Protein AF-A0A955VTI1-F1 (afdb_monomer_lite)

Radius of gyration: 18.36 Å; chains: 1; bounding box: 42×37×43 Å

Foldseek 3Di:
DWDADPPPRDIDDPVDDADQVFDFDQDPPPRDTDTDHDPDPDPDPPDDDDDPDDDDDDDDDDDD

pLDDT: mean 71.85, std 15.98, range [41.09, 91.75]

Structure (mmCIF, N/CA/C/O backbone):
data_AF-A0A955VTI1-F1
#
_entry.id   AF-A0A955VTI1-F1
#
loop_
_atom_site.group_PDB
_atom_site.id
_atom_site.type_symbol
_atom_site.label_atom_id
_atom_site.label_alt_id
_atom_site.label_comp_id
_atom_site.label_asym_id
_atom_site.label_entity_id
_atom_site.label_seq_id
_atom_site.pdbx_PDB_ins_code
_atom_site.Cartn_x
_atom_site.Cartn_y
_atom_site.Cartn_z
_atom_site.occupancy
_atom_site.B_iso_or_equiv
_atom_site.auth_seq_id
_atom_site.auth_comp_id
_atom_site.auth_asym_id
_atom_site.auth_atom_id
_atom_site.pdbx_PDB_model_num
ATOM 1 N N . MET A 1 1 ? -12.845 0.655 2.568 1.00 73.81 1 MET A N 1
ATOM 2 C CA . MET A 1 1 ? -12.570 2.038 2.109 1.00 73.81 1 MET A CA 1
ATOM 3 C C . MET A 1 1 ? -11.722 1.899 0.866 1.00 73.81 1 MET A C 1
ATOM 5 O O . MET A 1 1 ? -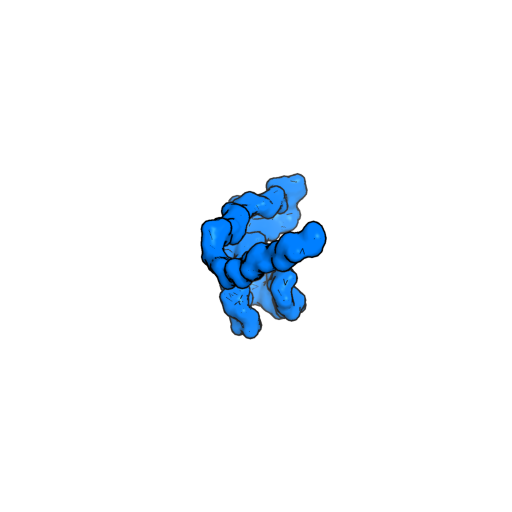10.647 1.315 0.952 1.00 73.81 1 MET A O 1
ATOM 9 N N . THR A 1 2 ? -12.194 2.407 -0.266 1.00 81.69 2 THR A N 1
ATOM 10 C CA . THR A 1 2 ? -11.462 2.298 -1.532 1.00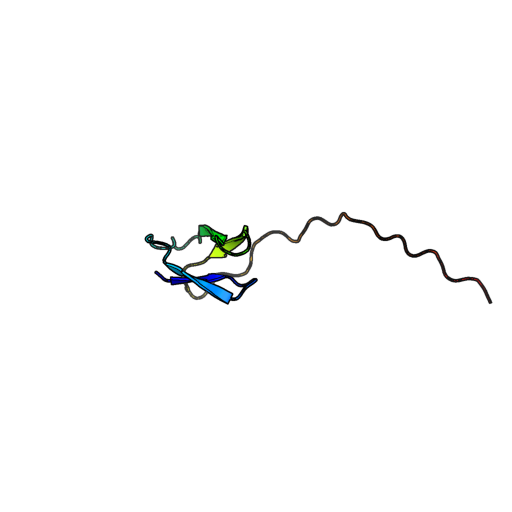 81.69 2 THR A CA 1
ATOM 11 C C . THR A 1 2 ? -10.545 3.498 -1.702 1.00 81.6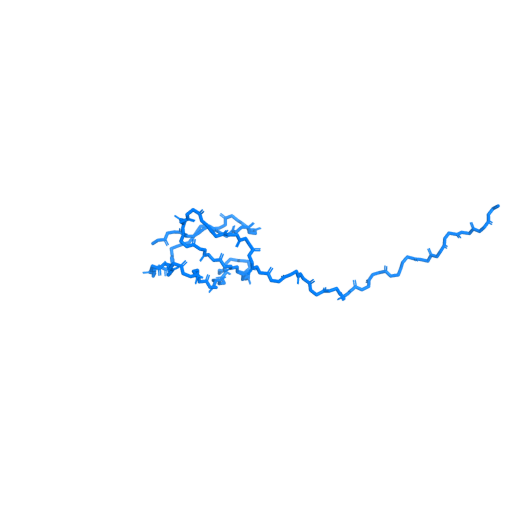9 2 THR A C 1
ATOM 13 O O . THR A 1 2 ? -10.966 4.636 -1.502 1.00 81.69 2 THR A O 1
ATOM 16 N N . VAL A 1 3 ? -9.296 3.246 -2.081 1.00 83.25 3 VAL A N 1
ATOM 17 C CA . VAL A 1 3 ? -8.324 4.279 -2.439 1.00 83.25 3 VAL A CA 1
ATOM 18 C C . VAL A 1 3 ? -7.980 4.127 -3.916 1.00 83.25 3 VAL A C 1
ATOM 20 O O . VAL A 1 3 ? -7.853 3.012 -4.421 1.00 83.25 3 VAL A O 1
ATOM 23 N N . ILE A 1 4 ? -7.838 5.258 -4.604 1.00 87.50 4 ILE A N 1
ATOM 24 C CA . ILE A 1 4 ? -7.408 5.323 -6.001 1.00 87.50 4 ILE A CA 1
ATOM 25 C C . ILE A 1 4 ? -5.960 5.810 -6.023 1.00 87.50 4 ILE A C 1
ATOM 27 O O . ILE A 1 4 ? -5.622 6.801 -5.376 1.00 87.50 4 ILE A O 1
ATOM 31 N N . CYS A 1 5 ? -5.091 5.100 -6.740 1.00 86.94 5 CYS A N 1
ATOM 32 C CA . CYS A 1 5 ? -3.707 5.517 -6.917 1.00 86.94 5 CYS A CA 1
ATOM 33 C C . CYS A 1 5 ? -3.622 6.693 -7.904 1.00 86.94 5 CYS A C 1
ATOM 35 O O . CYS A 1 5 ? -4.020 6.520 -9.052 1.00 86.94 5 CYS A O 1
ATOM 37 N N . PRO A 1 6 ? -3.005 7.833 -7.541 1.00 84.81 6 PRO A N 1
ATOM 38 C CA . PRO A 1 6 ? -2.898 8.997 -8.429 1.00 84.81 6 PRO A CA 1
ATOM 39 C C . PRO A 1 6 ? -1.911 8.809 -9.592 1.00 84.81 6 PRO A C 1
ATOM 41 O O . PRO A 1 6 ? -1.793 9.679 -10.446 1.00 84.81 6 PRO A O 1
ATOM 44 N N . LYS A 1 7 ? -1.147 7.707 -9.603 1.00 87.31 7 LYS A N 1
ATOM 45 C CA . LYS A 1 7 ? -0.124 7.446 -10.625 1.00 87.31 7 LYS A CA 1
ATOM 46 C C . LYS A 1 7 ? -0.602 6.532 -11.753 1.00 87.31 7 LYS A C 1
ATOM 48 O O . LYS A 1 7 ? -0.096 6.628 -12.863 1.00 87.31 7 LYS A O 1
ATOM 53 N N . CYS A 1 8 ? -1.478 5.581 -11.448 1.00 90.06 8 CYS A N 1
ATOM 54 C CA . CYS A 1 8 ? -1.912 4.559 -12.406 1.00 90.06 8 CYS A CA 1
ATOM 55 C C . CYS A 1 8 ? -3.417 4.295 -12.371 1.00 90.06 8 CYS A C 1
ATOM 57 O O . CYS A 1 8 ? -3.865 3.306 -12.945 1.00 90.06 8 CYS A O 1
ATOM 59 N N . ASP A 1 9 ? -4.161 5.105 -11.615 1.00 90.19 9 ASP A N 1
ATOM 60 C CA . ASP A 1 9 ? -5.621 5.054 -11.498 1.00 90.19 9 ASP A CA 1
ATOM 61 C C . ASP A 1 9 ? -6.170 3.711 -10.991 1.00 90.19 9 ASP A C 1
ATOM 63 O O . ASP A 1 9 ? -7.364 3.417 -11.056 1.00 90.19 9 ASP A O 1
ATOM 67 N N . ALA A 1 10 ? -5.295 2.889 -10.410 1.00 88.50 10 ALA A N 1
ATOM 68 C CA . ALA A 1 10 ? -5.680 1.634 -9.799 1.00 88.50 10 ALA A CA 1
ATOM 69 C C . ALA A 1 10 ? -6.488 1.888 -8.524 1.00 88.50 10 ALA A C 1
ATOM 71 O O . ALA A 1 10 ? -6.001 2.519 -7.583 1.00 88.50 10 ALA A O 1
ATOM 72 N N . SER A 1 11 ? -7.691 1.329 -8.477 1.00 88.25 11 SER A N 1
ATOM 73 C CA . SER A 1 11 ? -8.556 1.299 -7.299 1.00 88.25 11 SER A CA 1
ATOM 74 C C . SER A 1 11 ? -8.324 0.011 -6.504 1.00 88.25 11 SER A C 1
ATOM 76 O O . SER A 1 11 ? -8.279 -1.082 -7.069 1.00 88.25 11 SER A O 1
ATOM 78 N N . TYR A 1 12 ? -8.151 0.131 -5.187 1.00 85.50 12 TYR A N 1
ATOM 79 C CA . TYR A 1 12 ? -8.009 -1.010 -4.280 1.00 85.50 12 TYR A CA 1
ATOM 80 C C . TYR A 1 12 ? -8.616 -0.704 -2.907 1.00 85.50 12 TYR A C 1
ATOM 82 O O . TYR A 1 12 ? -8.607 0.441 -2.450 1.00 85.50 12 TYR A O 1
ATOM 90 N N . ASP A 1 13 ? -9.169 -1.729 -2.256 1.00 85.81 13 ASP A N 1
ATOM 91 C CA . ASP A 1 13 ? -9.668 -1.610 -0.886 1.00 85.81 13 ASP A CA 1
ATOM 92 C C . ASP A 1 13 ? -8.512 -1.792 0.099 1.00 85.81 13 ASP A C 1
ATOM 94 O O . ASP A 1 13 ? -7.698 -2.706 -0.037 1.00 85.81 13 ASP A O 1
ATOM 98 N N . VAL A 1 14 ? -8.410 -0.885 1.069 1.00 79.62 14 VAL A N 1
ATOM 99 C CA . VAL A 1 14 ? -7.324 -0.898 2.058 1.00 79.62 14 VAL A CA 1
ATOM 100 C C . VAL A 1 14 ? -7.707 -1.571 3.374 1.00 79.62 14 VAL A C 1
ATOM 102 O O . VAL A 1 14 ? -6.875 -1.603 4.274 1.00 79.62 14 VAL A O 1
ATOM 105 N N . GLY A 1 15 ? -8.931 -2.101 3.519 1.00 77.62 15 GLY A N 1
ATOM 106 C CA . GLY A 1 15 ? -9.448 -2.809 4.705 1.00 77.62 15 GLY A CA 1
ATOM 107 C C . GLY A 1 15 ? -9.535 -1.981 5.997 1.00 77.62 15 GLY A C 1
ATOM 108 O O . GLY A 1 15 ? -10.348 -2.262 6.873 1.00 77.62 15 GLY A O 1
ATOM 109 N N . ALA A 1 16 ? -8.735 -0.924 6.105 1.00 72.81 16 ALA A N 1
ATOM 110 C CA . ALA A 1 16 ? -8.591 -0.046 7.244 1.00 72.81 16 ALA A CA 1
ATOM 111 C C . ALA A 1 16 ? -9.142 1.347 6.932 1.00 72.81 16 ALA A C 1
ATOM 113 O O . ALA A 1 16 ? -9.144 1.829 5.795 1.00 72.81 16 ALA A O 1
ATOM 114 N N . ARG A 1 17 ? -9.603 2.025 7.982 1.00 79.00 17 ARG A N 1
ATOM 115 C CA . ARG A 1 17 ? -9.998 3.428 7.905 1.00 79.00 17 ARG A CA 1
ATOM 116 C C . ARG A 1 17 ? -8.743 4.295 7.828 1.00 79.00 17 ARG A C 1
ATOM 118 O O . ARG A 1 17 ? -7.864 4.176 8.676 1.00 79.00 17 ARG A O 1
ATOM 125 N N . ILE A 1 18 ? -8.685 5.191 6.845 1.00 78.12 18 ILE A N 1
ATOM 126 C CA . ILE A 1 18 ? -7.624 6.198 6.766 1.00 78.12 18 ILE A CA 1
ATOM 127 C C . ILE A 1 18 ? -7.781 7.164 7.959 1.00 78.12 18 ILE A C 1
ATOM 129 O O . ILE A 1 18 ? -8.859 7.750 8.108 1.00 78.12 18 ILE A O 1
ATOM 133 N N . PRO A 1 19 ? -6.764 7.329 8.826 1.00 75.31 19 PRO A N 1
ATOM 134 C CA . PRO A 1 19 ? -6.805 8.288 9.921 1.00 75.31 19 PRO A CA 1
ATOM 135 C C . PRO A 1 19 ? -6.892 9.731 9.389 1.00 75.31 19 PRO A C 1
ATOM 137 O O . PRO A 1 19 ? -6.444 10.015 8.276 1.00 75.31 19 PRO A O 1
ATOM 140 N N . PRO A 1 20 ? -7.431 10.675 10.179 1.00 69.25 20 PRO A N 1
ATOM 141 C CA . PRO A 1 20 ? -7.586 12.072 9.762 1.00 69.25 20 PRO A CA 1
ATOM 142 C C . PRO A 1 20 ? -6.253 12.788 9.488 1.00 69.25 20 PRO A C 1
ATOM 144 O O . PRO A 1 20 ? -6.233 13.737 8.715 1.00 69.25 20 PRO A O 1
ATOM 147 N N . GLY A 1 21 ? -5.138 12.311 10.054 1.00 74.12 21 GLY A N 1
ATOM 148 C CA . GLY A 1 21 ? -3.785 12.788 9.724 1.00 74.12 21 GLY A CA 1
ATOM 149 C C . GLY A 1 21 ? -3.230 12.264 8.391 1.00 74.12 21 GLY A C 1
ATOM 150 O O . GLY A 1 21 ? -2.100 12.579 8.032 1.00 74.12 21 GLY A O 1
ATOM 151 N N . GLY A 1 22 ? -4.010 11.461 7.663 1.00 76.62 22 GLY A N 1
ATOM 152 C CA . GLY A 1 22 ? -3.569 10.747 6.472 1.00 76.62 22 GLY A CA 1
ATOM 153 C C . GLY A 1 22 ? -2.716 9.519 6.790 1.00 76.62 22 GLY A C 1
ATOM 154 O O . GLY A 1 22 ? -2.182 9.354 7.884 1.00 76.62 22 GLY A O 1
ATOM 155 N N . LEU A 1 23 ? -2.616 8.619 5.816 1.00 82.25 23 LEU A N 1
ATOM 156 C CA . LEU A 1 23 ? -1.803 7.409 5.888 1.00 82.25 23 LEU A CA 1
ATOM 157 C C . LEU A 1 23 ? -0.919 7.322 4.650 1.00 82.25 23 LEU A C 1
ATOM 159 O O . LEU A 1 23 ? -1.383 7.544 3.532 1.00 82.25 23 LEU A O 1
ATOM 163 N N . GLN A 1 24 ? 0.347 6.966 4.848 1.00 86.44 24 GLN A N 1
ATOM 164 C CA . GLN A 1 24 ? 1.230 6.627 3.743 1.00 86.44 24 GLN A CA 1
ATOM 165 C C . GLN A 1 24 ? 0.875 5.230 3.226 1.00 86.44 24 GLN A C 1
ATOM 167 O O . GLN A 1 24 ? 0.955 4.248 3.961 1.00 86.44 24 GLN A O 1
ATOM 172 N N . ILE A 1 25 ? 0.484 5.143 1.957 1.00 85.19 25 ILE A N 1
ATOM 173 C CA . ILE A 1 25 ? 0.076 3.896 1.312 1.00 85.19 25 ILE A CA 1
ATOM 174 C C . ILE A 1 25 ? 0.976 3.632 0.117 1.00 85.19 25 ILE A C 1
ATOM 176 O O . ILE A 1 25 ? 1.270 4.534 -0.667 1.00 85.19 25 ILE A O 1
ATOM 180 N N . LYS A 1 26 ? 1.377 2.373 -0.048 1.00 88.31 26 LYS A N 1
ATOM 181 C CA . LYS A 1 26 ? 2.070 1.889 -1.238 1.00 88.31 26 LYS A CA 1
ATOM 182 C C . LYS A 1 26 ? 1.080 1.199 -2.170 1.00 88.31 26 LYS A C 1
ATOM 184 O O . LYS A 1 26 ? 0.420 0.240 -1.779 1.00 88.31 26 LYS A O 1
ATOM 189 N N . CYS A 1 27 ? 1.003 1.666 -3.411 1.00 88.44 27 CYS A N 1
ATOM 190 C CA . CYS A 1 27 ? 0.183 1.043 -4.439 1.00 88.44 27 CYS A CA 1
ATOM 191 C C . CYS A 1 27 ? 0.729 -0.357 -4.780 1.00 88.44 27 CYS A C 1
ATOM 193 O O . CYS A 1 27 ? 1.893 -0.467 -5.173 1.00 88.44 27 CYS A O 1
ATOM 195 N N . PRO A 1 28 ? -0.082 -1.427 -4.723 1.00 88.25 28 PRO A N 1
ATOM 196 C CA . PRO A 1 28 ? 0.368 -2.775 -5.077 1.00 88.25 28 PRO A CA 1
ATOM 197 C C . PRO A 1 28 ? 0.562 -2.974 -6.589 1.00 88.25 28 PRO A C 1
ATOM 199 O O . PRO A 1 28 ? 1.216 -3.926 -6.998 1.00 88.25 28 PRO A O 1
ATOM 202 N N . LYS A 1 29 ? 0.004 -2.089 -7.429 1.00 90.94 29 LYS A N 1
ATOM 203 C CA . LYS A 1 29 ? 0.084 -2.187 -8.897 1.00 90.94 29 LYS A CA 1
ATOM 204 C C . LYS A 1 29 ? 1.349 -1.553 -9.470 1.00 90.94 29 LYS A C 1
ATOM 206 O O . LYS A 1 29 ? 2.011 -2.163 -10.296 1.00 90.94 29 LYS A O 1
ATOM 211 N N . CYS A 1 30 ? 1.673 -0.328 -9.056 1.00 91.75 30 CY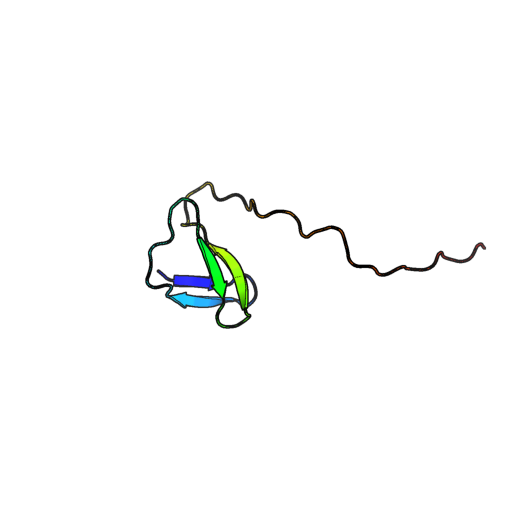S A N 1
ATOM 212 C CA . CYS A 1 30 ? 2.793 0.445 -9.611 1.00 91.75 30 CYS A CA 1
ATOM 213 C C . CYS A 1 30 ? 3.895 0.752 -8.588 1.00 91.75 30 CYS A C 1
ATOM 215 O O . CYS A 1 30 ? 4.845 1.466 -8.905 1.00 91.75 30 CYS A O 1
ATOM 217 N N . LEU A 1 31 ? 3.751 0.251 -7.354 1.00 90.50 31 LEU A N 1
ATOM 218 C CA . LEU A 1 31 ? 4.683 0.438 -6.236 1.00 90.50 31 LEU A CA 1
ATOM 219 C C . LEU A 1 31 ? 4.894 1.900 -5.815 1.00 90.50 31 LEU A C 1
ATOM 221 O O . LEU A 1 31 ? 5.805 2.190 -5.044 1.00 90.50 31 LEU A O 1
ATOM 225 N N . HIS A 1 32 ? 4.041 2.815 -6.278 1.00 87.56 32 HIS A N 1
ATOM 226 C CA . HIS A 1 32 ? 4.077 4.219 -5.895 1.00 87.56 32 HIS A CA 1
ATOM 227 C C . HIS A 1 32 ? 3.566 4.420 -4.471 1.00 87.56 32 HIS A C 1
ATOM 229 O O . HIS A 1 32 ? 2.485 3.942 -4.122 1.00 87.56 32 HIS A O 1
ATOM 235 N N . THR A 1 33 ? 4.330 5.157 -3.675 1.00 88.31 33 THR A N 1
ATOM 236 C CA . THR A 1 33 ? 3.974 5.517 -2.304 1.00 88.31 33 THR A CA 1
ATOM 237 C C . THR A 1 33 ? 3.388 6.924 -2.281 1.00 88.31 33 THR A C 1
ATOM 239 O O . THR A 1 33 ? 4.022 7.850 -2.779 1.00 88.31 33 THR A O 1
ATOM 242 N N . PHE A 1 34 ? 2.196 7.085 -1.707 1.00 85.62 34 PHE A N 1
ATOM 243 C CA . PHE A 1 34 ? 1.496 8.367 -1.607 1.00 85.62 34 PHE A CA 1
ATOM 244 C C . PHE A 1 34 ? 0.744 8.488 -0.278 1.00 85.62 34 PHE A C 1
ATOM 246 O O . PHE A 1 34 ? 0.410 7.489 0.361 1.00 85.62 34 PHE A O 1
ATOM 253 N N . ASN A 1 35 ? 0.470 9.720 0.145 1.00 84.56 35 ASN A N 1
ATOM 254 C CA . ASN A 1 35 ? -0.319 9.996 1.339 1.00 84.56 35 ASN A CA 1
ATOM 255 C C . ASN A 1 35 ? -1.799 10.035 0.958 1.00 84.56 35 ASN A C 1
ATOM 257 O O . ASN A 1 35 ? -2.257 10.982 0.322 1.00 84.56 35 ASN A O 1
ATOM 261 N N . ALA A 1 36 ? -2.556 9.016 1.352 1.00 78.62 36 ALA A N 1
ATOM 262 C CA . ALA A 1 36 ? -4.004 9.086 1.277 1.00 78.62 36 ALA A CA 1
ATOM 263 C C . ALA A 1 36 ? -4.500 9.839 2.511 1.00 78.62 36 ALA A C 1
ATOM 265 O O . ALA A 1 36 ? -4.343 9.363 3.636 1.00 78.62 36 ALA A O 1
ATOM 266 N N . ALA A 1 37 ? -5.081 11.018 2.318 1.00 69.50 37 ALA A N 1
ATOM 267 C CA . ALA A 1 37 ? -5.850 11.680 3.361 1.00 69.50 37 ALA A CA 1
ATOM 268 C C . ALA A 1 37 ? -7.293 11.164 3.326 1.00 69.50 37 ALA A C 1
ATOM 270 O O . ALA A 1 37 ? -7.848 10.937 2.248 1.00 69.50 37 ALA A O 1
ATOM 271 N N . ALA A 1 38 ? -7.921 10.990 4.493 1.00 59.31 38 ALA A N 1
ATOM 272 C CA . ALA A 1 38 ? -9.377 10.935 4.530 1.00 59.31 38 ALA A CA 1
ATOM 273 C C . ALA A 1 38 ? -9.870 12.243 3.897 1.00 59.31 38 ALA A C 1
ATOM 275 O O . ALA A 1 38 ? -9.336 13.296 4.241 1.00 59.31 38 ALA A O 1
ATOM 276 N N . GLN A 1 39 ? -10.806 12.175 2.946 1.00 53.06 39 GLN A N 1
ATOM 277 C CA . GLN A 1 39 ? -11.382 13.344 2.275 1.00 53.06 39 GLN A CA 1
ATOM 278 C C . GLN A 1 39 ? -12.096 14.224 3.316 1.00 53.06 39 GLN A C 1
ATOM 280 O O . GLN A 1 39 ? -13.300 14.137 3.521 1.00 53.06 39 GLN A O 1
ATOM 285 N N . GLY A 1 40 ? -11.321 15.015 4.046 1.00 46.66 40 GLY A N 1
ATOM 286 C CA . GLY A 1 40 ? -11.741 16.112 4.891 1.00 46.66 40 G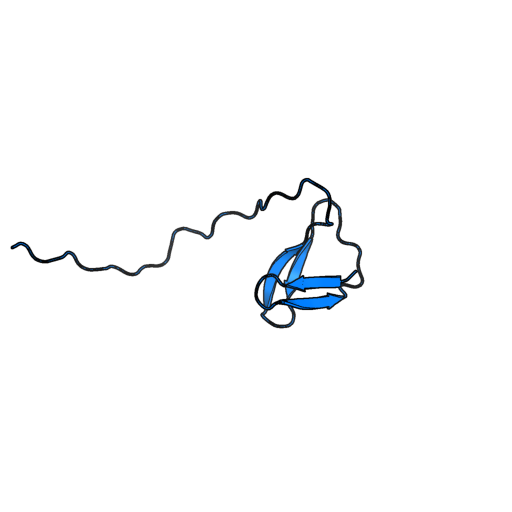LY A CA 1
ATOM 287 C C . GLY A 1 40 ? -11.210 17.408 4.271 1.00 46.66 40 GLY A C 1
ATOM 288 O O . GLY A 1 40 ? -10.177 17.360 3.597 1.00 46.66 40 GLY A O 1
ATOM 289 N N . PRO A 1 41 ? -11.878 18.559 4.461 1.00 41.09 41 PRO A N 1
ATOM 290 C CA . PRO A 1 41 ? -11.683 19.775 3.656 1.00 41.09 41 PRO A CA 1
ATOM 291 C C . PRO A 1 41 ? -10.343 20.526 3.837 1.00 41.09 41 PRO A C 1
ATOM 293 O O . PRO A 1 41 ? -10.312 21.743 3.700 1.00 41.09 41 PRO A O 1
ATOM 296 N N . GLY A 1 42 ? -9.234 19.857 4.163 1.00 44.59 42 GLY A N 1
ATOM 297 C CA . GLY A 1 42 ? -7.979 20.533 4.513 1.00 44.59 42 GLY A CA 1
ATOM 298 C C . GLY A 1 42 ? -6.689 19.750 4.285 1.00 44.59 42 GLY A C 1
ATOM 299 O O . GLY A 1 42 ? -5.657 20.138 4.825 1.00 44.59 42 GLY A O 1
ATOM 300 N N . ALA A 1 43 ? -6.698 18.665 3.508 1.00 44.81 43 ALA A N 1
ATOM 301 C CA . ALA A 1 43 ? -5.461 17.961 3.170 1.00 44.81 43 ALA A CA 1
ATOM 302 C C . ALA A 1 43 ? -4.729 18.662 2.011 1.00 44.81 43 ALA A C 1
ATOM 304 O O . ALA A 1 43 ? -4.778 18.222 0.864 1.00 44.81 43 ALA A O 1
ATOM 305 N N . SER A 1 44 ? -4.057 19.775 2.318 1.00 44.44 44 SER A N 1
ATOM 306 C CA . SER A 1 44 ? -3.024 20.350 1.450 1.00 44.44 44 SER A CA 1
ATOM 307 C C . SER A 1 44 ? -1.928 19.305 1.183 1.00 44.44 44 SER A C 1
ATOM 309 O O . SER A 1 44 ? -1.552 18.583 2.111 1.00 44.44 44 SER A O 1
ATOM 311 N N . PRO A 1 45 ? -1.376 19.212 -0.042 1.00 49.41 45 PRO A N 1
ATOM 312 C CA . PRO A 1 45 ? -0.300 18.284 -0.378 1.00 49.41 45 PRO A CA 1
ATOM 313 C C . PRO A 1 45 ? 1.014 18.736 0.279 1.00 49.41 45 PRO A C 1
ATOM 315 O O . PRO A 1 45 ? 1.871 19.353 -0.341 1.00 49.41 45 PRO A O 1
ATOM 318 N N . GLY A 1 46 ? 1.159 18.451 1.571 1.00 50.66 46 GLY A N 1
ATOM 319 C CA . GLY A 1 46 ? 2.386 18.616 2.343 1.00 50.66 46 GLY A CA 1
ATOM 320 C C . GLY A 1 46 ? 3.209 17.332 2.331 1.00 50.66 46 GLY A C 1
ATOM 321 O O . GLY A 1 46 ? 3.374 16.695 3.364 1.00 50.66 46 GLY A O 1
ATOM 322 N N . GLY A 1 47 ? 3.687 16.922 1.157 1.00 47.28 47 GLY A N 1
ATOM 323 C CA . GLY A 1 47 ? 4.846 16.036 1.031 1.00 47.28 47 GLY A CA 1
ATOM 324 C C . GLY A 1 47 ? 6.008 16.869 0.488 1.00 47.28 47 GLY A C 1
ATOM 325 O O . GLY A 1 47 ? 5.751 17.725 -0.360 1.00 47.28 47 GLY A O 1
ATOM 326 N N . PRO A 1 48 ? 7.249 16.702 0.979 1.00 47.62 48 PRO A N 1
ATOM 327 C CA . PRO A 1 48 ? 8.358 17.577 0.607 1.00 47.62 48 PRO A CA 1
ATOM 328 C C . PRO A 1 48 ? 8.570 17.570 -0.917 1.00 47.62 48 PRO A C 1
ATOM 330 O O . PRO A 1 48 ? 8.301 16.546 -1.556 1.00 47.62 48 PRO A O 1
ATOM 333 N N . PRO A 1 49 ? 9.051 18.680 -1.516 1.00 51.91 49 PRO A N 1
ATOM 334 C CA . PRO A 1 49 ? 9.449 18.669 -2.918 1.00 51.91 49 PRO A CA 1
ATOM 335 C C . PRO A 1 49 ? 10.461 17.534 -3.153 1.00 51.91 49 PRO A C 1
ATOM 337 O O . PRO A 1 49 ? 11.231 17.206 -2.241 1.00 51.91 49 PRO A O 1
ATOM 340 N N . PRO A 1 50 ? 10.479 16.913 -4.348 1.00 53.81 50 PRO A N 1
ATOM 341 C CA . PRO A 1 50 ? 11.544 15.981 -4.699 1.00 53.81 50 PRO A CA 1
ATOM 342 C C . PRO A 1 50 ? 12.906 16.663 -4.463 1.00 53.81 50 PRO A C 1
ATOM 344 O O . PRO A 1 50 ? 13.019 17.872 -4.689 1.00 53.81 50 PRO A O 1
ATOM 347 N N . PRO A 1 51 ? 13.932 15.939 -3.979 1.00 50.31 51 PRO A N 1
ATOM 348 C CA . PRO A 1 51 ? 15.243 16.535 -3.747 1.00 50.31 51 PRO A CA 1
ATOM 349 C C . PRO A 1 51 ? 15.758 17.176 -5.049 1.00 50.31 51 PRO A C 1
ATOM 351 O O . PRO A 1 51 ? 15.604 16.573 -6.116 1.00 50.31 51 PRO A O 1
ATOM 354 N N . PRO A 1 52 ? 16.378 18.370 -5.011 1.00 59.62 52 PRO A N 1
ATOM 355 C CA . PRO A 1 52 ? 17.046 18.902 -6.185 1.00 59.62 52 PRO A CA 1
ATOM 356 C C . PRO A 1 52 ? 18.352 18.120 -6.349 1.00 59.62 52 PRO A C 1
ATOM 358 O O . PRO A 1 52 ? 19.325 18.366 -5.642 1.00 59.62 52 PRO A O 1
ATOM 361 N N . GLY A 1 53 ? 18.378 17.126 -7.235 1.00 51.53 53 GLY A N 1
ATOM 362 C CA . GLY A 1 53 ? 19.607 16.373 -7.475 1.00 51.53 53 GLY A CA 1
ATOM 363 C C . GLY A 1 53 ? 19.463 15.240 -8.479 1.00 51.53 53 GLY A C 1
ATOM 364 O O . GLY A 1 53 ? 19.143 14.119 -8.101 1.00 51.53 53 GLY A O 1
ATOM 365 N N . GLY A 1 54 ? 19.753 15.526 -9.750 1.00 46.47 54 GLY A N 1
ATOM 366 C CA . GLY A 1 54 ? 19.880 14.510 -10.798 1.00 46.47 54 GLY A CA 1
ATOM 367 C C . GLY A 1 54 ? 20.072 15.114 -12.190 1.00 46.47 54 GLY A C 1
ATOM 368 O O . GLY A 1 54 ? 19.104 15.380 -12.886 1.00 46.47 54 GLY A O 1
ATOM 369 N N . ALA A 1 55 ? 21.329 15.356 -12.553 1.00 53.25 55 ALA A N 1
ATOM 370 C CA . ALA A 1 55 ? 21.840 15.969 -13.778 1.00 53.25 55 ALA A CA 1
ATOM 371 C C . ALA A 1 55 ? 21.194 15.542 -15.118 1.00 53.25 55 ALA A C 1
ATOM 373 O O . ALA A 1 55 ? 21.142 14.357 -15.430 1.00 53.25 55 ALA A O 1
ATOM 374 N N . ILE A 1 56 ? 20.943 16.527 -15.993 1.00 54.25 56 ILE A N 1
ATOM 375 C CA . ILE A 1 56 ? 21.629 16.570 -17.293 1.00 54.25 56 ILE A CA 1
ATOM 376 C C . ILE A 1 56 ? 22.217 17.970 -17.522 1.00 54.25 56 ILE A C 1
ATOM 378 O O . ILE A 1 56 ? 21.523 18.972 -17.656 1.00 54.25 56 ILE A O 1
ATOM 382 N N . ILE A 1 57 ? 23.539 18.014 -17.536 1.00 56.88 57 ILE A N 1
ATOM 383 C CA . ILE A 1 57 ? 24.361 19.055 -18.151 1.00 56.88 57 ILE A CA 1
ATOM 384 C C . ILE A 1 57 ? 23.920 19.218 -19.613 1.00 56.88 57 ILE A C 1
ATOM 386 O O . ILE A 1 57 ? 24.138 18.313 -20.416 1.00 56.88 57 ILE A O 1
ATOM 390 N N . ALA A 1 58 ? 23.320 20.352 -19.971 1.00 59.03 58 ALA A N 1
ATOM 391 C CA . ALA A 1 58 ? 23.313 20.805 -21.359 1.00 59.03 58 ALA A CA 1
ATOM 392 C C . ALA A 1 58 ? 24.564 21.684 -21.564 1.00 59.03 58 ALA A C 1
ATOM 394 O O . ALA A 1 58 ? 24.789 22.587 -20.752 1.00 59.03 58 ALA A O 1
ATOM 395 N N . PRO A 1 59 ? 25.418 21.420 -22.571 1.00 70.62 59 PRO A N 1
ATOM 396 C CA . PRO A 1 59 ? 26.577 22.266 -22.852 1.00 70.62 59 PRO A CA 1
ATOM 397 C C . PRO A 1 59 ? 26.137 23.673 -23.308 1.00 70.62 59 PRO A C 1
ATOM 399 O O . PRO A 1 59 ? 25.020 23.829 -23.810 1.00 70.62 59 PRO A O 1
ATOM 402 N N . PRO A 1 60 ? 26.987 24.705 -23.144 1.00 74.75 60 PRO A N 1
ATOM 403 C CA . PRO A 1 60 ? 26.657 26.061 -23.577 1.00 74.75 60 PRO A CA 1
ATOM 404 C C . PRO A 1 60 ? 26.521 26.145 -25.112 1.00 74.75 60 PRO A C 1
ATOM 406 O O . PRO A 1 60 ? 27.232 25.427 -25.823 1.00 74.75 60 PRO A O 1
ATOM 409 N N . PRO A 1 61 ? 25.643 27.017 -25.647 1.00 78.00 61 PRO A N 1
ATOM 410 C 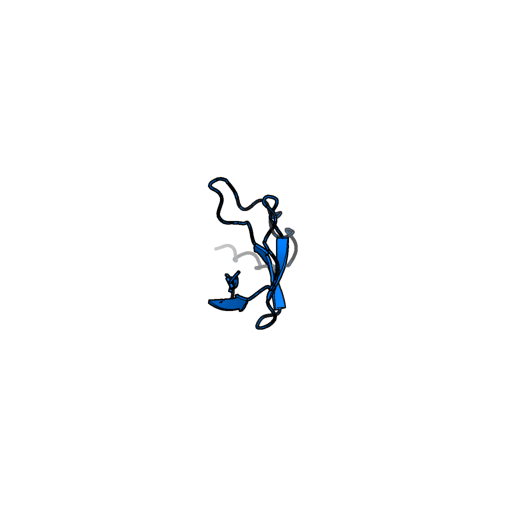CA . PRO A 1 61 ? 25.585 27.289 -27.081 1.00 78.00 61 PRO A CA 1
ATOM 411 C C . PRO A 1 61 ? 26.835 28.063 -27.558 1.00 78.00 61 PRO A C 1
ATOM 413 O O . PRO A 1 61 ? 27.427 28.810 -26.774 1.00 78.00 61 PRO A O 1
ATOM 416 N N . PRO A 1 62 ? 27.258 27.894 -28.827 1.00 77.25 62 PRO A N 1
ATOM 417 C CA . PRO A 1 62 ? 28.440 28.557 -29.379 1.00 77.25 62 PRO A CA 1
ATOM 418 C C . PRO A 1 62 ? 28.223 30.072 -29.561 1.00 77.25 62 PRO A C 1
ATOM 420 O O . PRO A 1 62 ? 27.101 30.489 -29.859 1.00 77.25 62 PRO A O 1
ATOM 423 N N . PRO A 1 63 ? 29.275 30.901 -29.422 1.00 80.50 63 PRO A N 1
ATOM 424 C CA . PRO A 1 63 ? 29.203 32.320 -29.750 1.00 80.50 63 PRO A CA 1
ATOM 425 C C . PRO A 1 63 ? 29.152 32.513 -31.273 1.00 80.50 63 PRO A C 1
ATOM 427 O O . PRO A 1 63 ? 29.962 31.935 -32.002 1.00 80.50 63 PRO A O 1
ATOM 430 N N . GLY A 1 64 ? 28.188 33.315 -31.727 1.00 68.75 64 GLY A N 1
ATOM 431 C CA . GLY A 1 64 ? 28.101 33.866 -33.082 1.00 68.75 64 GLY A CA 1
ATOM 432 C C . GLY A 1 64 ? 28.258 35.377 -33.060 1.00 68.75 64 GLY A C 1
ATOM 433 O O . GLY A 1 64 ? 28.017 35.968 -31.981 1.00 68.75 64 GLY A O 1
#

Secondary structure (DSSP, 8-state):
-EEE-TTT--EEE-SSPPPTT-EEEE-TTT--EEEE--S-TT----SPPPPS-----PPPPPP-

Sequence (64 aa):
MTVICPKCDASYDVGARIPPGGLQIKCPKCLHTFNAAAQGPGASPGGPPPPPGGAIIAPPPPPG